Protein AF-A0A9E2QDY7-F1 (afdb_monomer_lite)

Radius of gyration: 15.57 Å; chains: 1; bounding box: 44×23×41 Å

Secondary structure (DSSP, 8-state):
--SHHHHHHHHHHHHHHHHHHHHHHHHTTS--HHHHHHHHHHHHHHHHHTTSS-HHHHHHHHHHHHHHHHHHHHHHHT-

Foldseek 3Di:
DPDPVVCVVCVVVVVVLVVVVVVLVVVVPDDDPLSVLVVVLSVLVVCVVVVVDDPVVSVVVNVVSVVSNVVSVVVVVVD

Sequence (79 aa):
MAFIIDDILLSPLKFAVWIAAKLRDSAYQEMTDESRVHEELLALQMRYEMEEIDDETYEKEETKLMDRLEAIREMKEEM

pLDDT: mean 76.12, std 16.22, range [44.59, 97.69]

Structure (mmCIF, N/CA/C/O backbone):
data_AF-A0A9E2QDY7-F1
#
_entry.id   AF-A0A9E2QDY7-F1
#
loop_
_atom_site.group_PDB
_atom_site.id
_atom_site.type_symbol
_atom_site.label_atom_id
_atom_site.label_alt_id
_atom_site.label_comp_id
_atom_site.label_asym_id
_atom_site.label_entity_id
_atom_site.label_seq_id
_atom_site.pdbx_PDB_ins_code
_atom_site.Cartn_x
_atom_site.Cartn_y
_atom_site.Cartn_z
_atom_site.occupancy
_atom_site.B_iso_or_equiv
_atom_site.auth_seq_id
_atom_site.auth_comp_id
_atom_site.auth_asym_id
_atom_site.auth_atom_id
_atom_site.pdbx_PDB_model_num
ATOM 1 N N . MET A 1 1 ? 20.398 11.441 -23.307 1.00 44.59 1 MET A N 1
ATOM 2 C CA . MET A 1 1 ? 20.313 12.154 -22.015 1.00 44.59 1 MET A CA 1
ATOM 3 C C . MET A 1 1 ? 18.830 12.379 -21.710 1.00 44.59 1 MET A C 1
ATOM 5 O O . MET A 1 1 ? 18.328 13.475 -21.891 1.00 44.59 1 MET A O 1
ATOM 9 N N . ALA A 1 2 ? 18.111 11.303 -21.378 1.00 53.38 2 ALA A N 1
ATOM 10 C CA . ALA A 1 2 ? 16.649 11.275 -21.236 1.00 53.38 2 ALA A CA 1
ATOM 11 C C . ALA A 1 2 ? 16.260 10.373 -20.051 1.00 53.38 2 ALA A C 1
ATOM 13 O O . ALA A 1 2 ? 15.459 9.469 -20.198 1.00 53.38 2 ALA A O 1
ATOM 14 N N . PHE A 1 3 ? 16.943 10.548 -18.918 1.00 55.16 3 PHE A N 1
ATOM 15 C CA . PHE A 1 3 ? 16.759 9.708 -17.724 1.00 55.16 3 PHE A CA 1
ATOM 16 C C . PHE A 1 3 ? 16.458 10.524 -16.458 1.00 55.16 3 PHE A C 1
ATOM 18 O O . PHE A 1 3 ? 16.146 9.956 -15.430 1.00 55.16 3 PHE A O 1
ATOM 25 N N . ILE A 1 4 ? 16.553 11.861 -16.508 1.00 54.53 4 ILE A N 1
ATOM 26 C CA . ILE A 1 4 ? 16.432 12.717 -15.310 1.00 54.53 4 ILE A CA 1
ATOM 27 C C . ILE A 1 4 ? 15.010 13.296 -15.163 1.00 54.53 4 ILE A C 1
ATOM 29 O O . ILE A 1 4 ? 14.626 13.738 -14.086 1.00 54.53 4 ILE A O 1
ATOM 33 N N . ILE A 1 5 ? 14.216 13.309 -16.241 1.00 53.09 5 ILE A N 1
ATOM 34 C CA . ILE A 1 5 ? 12.890 13.951 -16.243 1.00 53.09 5 ILE A CA 1
ATOM 35 C C . ILE A 1 5 ? 11.804 13.010 -15.692 1.00 53.09 5 ILE A C 1
ATOM 37 O O . ILE A 1 5 ? 10.953 13.481 -14.940 1.00 53.09 5 ILE A O 1
ATOM 41 N N . ASP A 1 6 ? 11.873 11.703 -15.970 1.00 53.38 6 ASP A N 1
ATOM 42 C CA . ASP A 1 6 ? 10.885 10.730 -15.469 1.00 53.38 6 ASP A CA 1
ATOM 43 C C . ASP A 1 6 ? 10.970 10.542 -13.945 1.00 53.38 6 ASP A C 1
ATOM 45 O O . ASP A 1 6 ? 9.949 10.569 -13.255 1.00 53.38 6 ASP A O 1
ATOM 49 N N . ASP A 1 7 ? 12.184 10.490 -13.386 1.00 56.25 7 ASP A N 1
ATOM 50 C CA . ASP A 1 7 ? 12.382 10.346 -11.938 1.00 56.25 7 ASP A CA 1
ATOM 51 C C . ASP A 1 7 ? 11.915 11.577 -11.148 1.00 56.25 7 ASP A C 1
ATOM 53 O O . ASP A 1 7 ? 11.382 11.448 -10.047 1.00 56.25 7 ASP A O 1
ATOM 57 N N . ILE A 1 8 ? 12.068 12.786 -11.700 1.00 57.50 8 ILE A N 1
ATOM 58 C CA . ILE A 1 8 ? 11.663 14.027 -11.023 1.00 57.50 8 ILE A CA 1
ATOM 59 C C . ILE A 1 8 ? 10.141 14.184 -10.991 1.00 57.50 8 ILE A C 1
ATOM 61 O O . ILE A 1 8 ? 9.626 14.678 -9.987 1.00 57.50 8 ILE A O 1
ATOM 65 N N . LEU A 1 9 ? 9.419 13.750 -12.032 1.00 57.94 9 LEU A N 1
ATOM 66 C CA . LEU A 1 9 ? 7.955 13.851 -12.082 1.00 57.94 9 LEU A CA 1
ATOM 67 C C . LEU A 1 9 ? 7.268 12.891 -11.100 1.00 57.94 9 LEU A C 1
ATOM 69 O O . LEU A 1 9 ? 6.261 13.261 -10.498 1.00 57.94 9 LEU A O 1
ATOM 73 N N . LEU A 1 10 ? 7.839 11.701 -10.882 1.00 57.41 10 LEU A N 1
ATOM 74 C CA . LEU A 1 10 ? 7.327 10.712 -9.924 1.00 57.41 10 LEU A CA 1
ATOM 75 C C . LEU A 1 10 ? 7.895 10.889 -8.501 1.00 57.41 10 LEU A C 1
ATOM 77 O O . LEU A 1 10 ? 7.316 10.386 -7.536 1.00 57.41 10 LEU A O 1
ATOM 81 N N . SER A 1 11 ? 8.988 11.646 -8.332 1.00 62.72 11 SER A N 1
ATOM 82 C CA . SER A 1 11 ? 9.631 11.872 -7.025 1.00 62.72 11 SER A CA 1
ATOM 83 C C . SER A 1 11 ? 8.731 12.450 -5.918 1.00 62.72 11 SER A C 1
ATOM 85 O O . SER A 1 11 ? 8.903 12.026 -4.772 1.00 62.72 11 SER A O 1
ATOM 87 N N . PRO A 1 12 ? 7.754 13.352 -6.173 1.00 64.19 12 PRO A N 1
ATOM 88 C CA . PRO A 1 12 ? 6.910 13.894 -5.109 1.00 64.19 12 PRO A CA 1
ATOM 89 C C . PRO A 1 12 ? 5.934 12.845 -4.566 1.00 64.19 12 PRO A C 1
ATOM 91 O O . PRO A 1 12 ? 5.645 12.833 -3.371 1.00 64.19 12 PRO A O 1
ATOM 94 N N . LEU A 1 13 ? 5.461 11.943 -5.432 1.00 63.78 13 LEU A N 1
ATOM 95 C CA . LEU A 1 13 ? 4.587 10.824 -5.075 1.00 63.78 13 LEU A CA 1
ATOM 96 C C . LEU A 1 13 ? 5.349 9.785 -4.258 1.0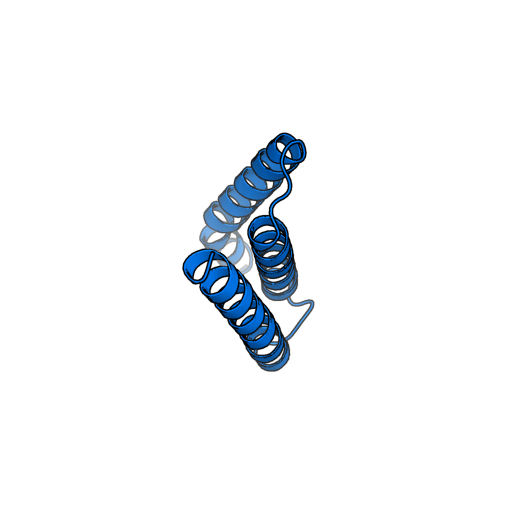0 63.78 13 LEU A C 1
ATOM 98 O O . LEU A 1 13 ? 4.924 9.458 -3.153 1.00 63.78 13 LEU A O 1
ATOM 102 N N . LYS A 1 14 ? 6.532 9.371 -4.725 1.00 62.66 14 LYS A N 1
ATOM 103 C CA . LYS A 1 14 ? 7.409 8.458 -3.974 1.00 62.66 14 LYS A CA 1
ATOM 104 C C . LYS A 1 14 ? 7.790 9.034 -2.605 1.00 62.66 14 LYS A C 1
ATOM 106 O O . LYS A 1 14 ? 7.824 8.313 -1.611 1.00 62.66 14 LYS A O 1
ATOM 111 N N . PHE A 1 15 ? 8.002 10.349 -2.521 1.00 65.44 15 PHE A N 1
ATOM 112 C CA . PHE A 1 15 ? 8.254 11.049 -1.260 1.00 65.44 15 PHE A CA 1
ATOM 113 C C . PHE A 1 15 ? 7.025 11.080 -0.334 1.00 65.44 15 PHE A C 1
ATOM 115 O O . PHE A 1 15 ? 7.158 10.842 0.866 1.00 65.44 15 PHE A O 1
ATOM 122 N N . ALA A 1 16 ? 5.824 11.318 -0.865 1.00 69.12 16 ALA A N 1
ATOM 123 C CA . ALA A 1 16 ? 4.586 11.281 -0.087 1.00 69.12 16 ALA A CA 1
ATOM 124 C C . ALA A 1 16 ? 4.266 9.867 0.427 1.00 69.12 16 ALA A C 1
ATOM 126 O O . ALA A 1 16 ? 3.918 9.711 1.596 1.00 69.12 16 ALA A O 1
ATOM 127 N N . VAL A 1 17 ? 4.459 8.837 -0.404 1.00 67.44 17 VAL A N 1
ATOM 128 C CA . VAL A 1 17 ? 4.330 7.422 -0.017 1.00 67.44 17 VAL A CA 1
ATOM 129 C C . VAL A 1 17 ? 5.352 7.064 1.062 1.00 67.44 17 VAL A C 1
ATOM 131 O O . VAL A 1 17 ? 4.993 6.434 2.056 1.00 67.44 17 VAL A O 1
ATOM 134 N N . TRP A 1 18 ? 6.599 7.531 0.939 1.00 67.81 18 TRP A N 1
ATOM 135 C CA . TRP A 1 18 ? 7.630 7.346 1.962 1.00 67.81 18 TRP A CA 1
ATOM 136 C C . TRP A 1 18 ? 7.256 8.005 3.298 1.00 67.81 18 TRP A C 1
ATOM 138 O O . TRP A 1 18 ? 7.374 7.373 4.349 1.00 67.81 18 TRP A O 1
ATOM 148 N N . ILE A 1 19 ? 6.741 9.241 3.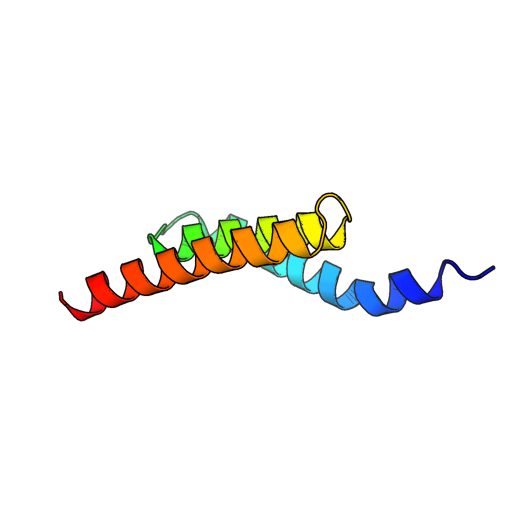279 1.00 67.88 19 ILE A N 1
ATOM 149 C CA . ILE A 1 19 ? 6.252 9.915 4.493 1.00 67.88 19 ILE A CA 1
ATOM 150 C C . ILE A 1 19 ? 5.041 9.183 5.081 1.00 67.88 19 ILE A C 1
ATOM 152 O O . ILE A 1 19 ? 4.985 8.985 6.294 1.00 67.88 19 ILE A O 1
ATOM 156 N N . ALA A 1 20 ? 4.102 8.730 4.250 1.00 63.69 20 ALA 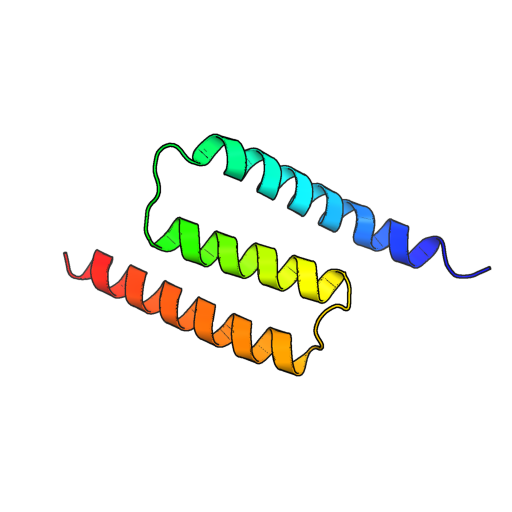A N 1
ATOM 157 C CA . ALA A 1 20 ? 2.937 7.973 4.695 1.00 63.69 20 ALA A CA 1
ATOM 158 C C . ALA A 1 20 ? 3.333 6.620 5.308 1.00 63.69 20 ALA A C 1
ATOM 160 O O . ALA A 1 20 ? 2.782 6.228 6.332 1.00 63.69 20 ALA A O 1
ATOM 161 N N . ALA A 1 21 ? 4.314 5.917 4.735 1.00 63.41 21 ALA A N 1
ATOM 162 C CA . ALA A 1 21 ? 4.899 4.710 5.319 1.00 63.41 21 ALA A CA 1
ATOM 163 C C . ALA A 1 21 ? 5.571 5.000 6.671 1.00 63.41 21 ALA A C 1
ATOM 165 O O . ALA A 1 21 ? 5.328 4.295 7.646 1.00 63.41 21 ALA A O 1
ATOM 166 N N . LYS A 1 22 ? 6.336 6.094 6.772 1.00 63.00 22 LYS A N 1
ATOM 167 C CA . LYS A 1 22 ? 7.019 6.484 8.014 1.00 63.00 22 LYS A CA 1
ATOM 168 C C . LYS A 1 22 ? 6.058 6.903 9.131 1.00 63.00 22 LYS A C 1
ATOM 170 O O . LYS A 1 22 ? 6.325 6.653 10.305 1.00 63.00 22 LYS A O 1
ATOM 175 N N . LEU A 1 23 ? 4.943 7.537 8.772 1.00 60.78 23 LEU A N 1
ATOM 176 C CA . LEU A 1 23 ? 3.893 7.926 9.712 1.00 60.78 23 LEU A CA 1
ATOM 177 C C . LEU A 1 23 ? 3.122 6.700 10.224 1.00 60.78 23 LEU A C 1
ATOM 179 O O . LEU A 1 23 ? 2.777 6.629 11.401 1.00 60.78 23 LEU A O 1
ATOM 183 N N . ARG A 1 24 ? 2.932 5.703 9.357 1.00 57.03 24 ARG A N 1
ATOM 184 C CA . ARG A 1 24 ? 2.305 4.414 9.667 1.00 57.03 24 ARG A CA 1
ATOM 185 C C . ARG A 1 24 ? 3.126 3.578 10.644 1.00 57.03 24 ARG A C 1
ATOM 187 O O . ARG A 1 24 ? 2.548 3.052 11.585 1.00 57.03 24 ARG A O 1
ATOM 194 N N . ASP A 1 25 ? 4.457 3.581 10.516 1.00 55.22 25 ASP A N 1
ATOM 195 C CA . ASP A 1 25 ? 5.382 2.975 11.492 1.00 55.22 25 ASP A CA 1
ATOM 196 C C . ASP A 1 25 ? 5.179 3.505 12.926 1.00 55.22 25 ASP A C 1
ATOM 198 O O . ASP A 1 25 ? 5.353 2.772 13.897 1.00 55.22 25 ASP A O 1
ATOM 202 N N . SER A 1 26 ? 4.762 4.768 13.079 1.00 50.97 26 SER A N 1
ATOM 203 C CA . SER A 1 26 ? 4.458 5.356 14.395 1.00 50.97 26 SER A CA 1
ATOM 204 C C . SER A 1 26 ? 3.045 5.030 14.902 1.00 50.97 26 SER A C 1
ATOM 206 O O . SER A 1 26 ? 2.795 5.135 16.100 1.00 50.97 26 SER A O 1
ATOM 208 N N . ALA A 1 27 ? 2.130 4.617 14.019 1.00 49.69 27 ALA A N 1
ATOM 209 C CA . ALA A 1 27 ? 0.738 4.286 14.336 1.00 49.69 27 ALA A CA 1
ATOM 210 C C . ALA A 1 27 ? 0.523 2.811 14.748 1.00 49.69 27 ALA A C 1
ATOM 212 O O . ALA A 1 27 ? -0.582 2.443 15.140 1.00 49.69 27 ALA A O 1
ATOM 213 N N . TYR A 1 28 ? 1.577 1.981 14.736 1.00 50.50 28 TYR A N 1
ATOM 214 C CA . TYR A 1 28 ? 1.581 0.550 15.104 1.00 50.50 28 TYR A CA 1
ATOM 215 C C . TYR A 1 28 ? 1.001 0.204 16.492 1.00 50.50 28 TYR A C 1
ATOM 217 O O . TYR A 1 28 ? 0.883 -0.976 16.821 1.00 50.50 28 TYR A O 1
ATOM 225 N N . GLN A 1 29 ? 0.656 1.185 17.331 1.00 50.34 29 GLN A N 1
ATOM 226 C CA . GLN A 1 29 ? 0.124 0.928 18.670 1.00 50.34 29 GLN A CA 1
ATOM 227 C C . GLN A 1 29 ? -1.370 0.555 18.707 1.00 50.34 29 GLN A C 1
ATOM 229 O O . GLN A 1 29 ? -1.804 0.014 19.719 1.00 50.34 29 GLN A O 1
ATOM 234 N N . GLU A 1 30 ? -2.134 0.741 17.623 1.00 52.19 30 GLU A N 1
ATOM 235 C CA . GLU A 1 30 ? -3.559 0.364 17.553 1.00 52.19 30 GLU A CA 1
ATOM 236 C C . GLU A 1 30 ? -3.900 -0.292 16.198 1.00 52.19 30 GLU A C 1
ATOM 238 O O . GLU A 1 30 ? -4.434 0.335 15.286 1.00 52.19 30 GLU A O 1
ATOM 243 N N . MET A 1 31 ? -3.557 -1.573 16.021 1.00 55.75 31 MET A N 1
ATOM 244 C CA . MET A 1 31 ? -3.854 -2.298 14.776 1.00 55.75 31 MET A CA 1
ATOM 245 C C . MET A 1 31 ? -5.328 -2.722 14.701 1.00 55.75 31 MET A C 1
ATOM 247 O O . MET A 1 31 ? -5.751 -3.640 15.401 1.00 55.75 31 MET A O 1
ATOM 251 N N . THR A 1 32 ? -6.090 -2.096 13.801 1.00 66.38 32 THR A N 1
ATOM 252 C CA . THR A 1 32 ? -7.388 -2.608 13.325 1.00 66.38 32 THR A CA 1
ATOM 253 C C . THR A 1 32 ? -7.199 -3.448 12.054 1.00 66.38 32 THR A C 1
ATOM 255 O O . THR A 1 32 ? -6.201 -3.276 11.349 1.00 66.38 32 THR A O 1
ATOM 258 N N . ASP A 1 33 ? -8.147 -4.336 11.732 1.00 75.88 33 ASP A N 1
ATOM 259 C CA . ASP A 1 33 ? -8.053 -5.214 10.550 1.00 75.88 33 ASP A CA 1
ATOM 260 C C . ASP A 1 33 ? -7.937 -4.443 9.219 1.00 75.88 33 ASP A C 1
ATOM 262 O O . ASP A 1 33 ? -7.201 -4.866 8.328 1.00 75.88 33 ASP A O 1
ATOM 266 N N . GLU A 1 34 ? -8.571 -3.271 9.098 1.00 82.06 34 GLU A N 1
ATOM 267 C CA . GLU A 1 34 ? -8.487 -2.422 7.895 1.00 82.06 34 GLU A CA 1
ATOM 268 C C . GLU A 1 34 ? -7.090 -1.822 7.699 1.00 82.06 34 GLU A C 1
ATOM 270 O O . GLU A 1 34 ? -6.586 -1.768 6.575 1.00 82.06 34 GLU A O 1
ATOM 275 N N . SER A 1 35 ? -6.429 -1.417 8.791 1.00 80.62 35 SER A N 1
ATOM 276 C CA . SER A 1 35 ? -5.086 -0.825 8.739 1.00 80.62 35 SER A CA 1
ATOM 277 C C . SER A 1 35 ? -4.076 -1.778 8.094 1.00 80.62 35 SER A C 1
ATOM 279 O O . SER A 1 35 ? -3.218 -1.341 7.329 1.00 80.62 35 SER A O 1
ATOM 281 N N . ARG A 1 36 ? -4.216 -3.089 8.339 1.00 83.31 36 ARG A N 1
ATOM 282 C CA . ARG A 1 36 ? -3.349 -4.122 7.751 1.00 83.31 36 ARG A CA 1
ATOM 283 C C . ARG A 1 36 ? -3.570 -4.287 6.250 1.00 83.31 36 ARG A C 1
ATOM 285 O O . ARG A 1 36 ? -2.612 -4.452 5.506 1.00 83.31 36 ARG A O 1
ATOM 292 N N . VAL A 1 37 ? -4.815 -4.211 5.783 1.00 89.62 37 VAL A N 1
ATOM 293 C CA . VAL A 1 37 ? -5.107 -4.301 4.344 1.00 89.62 37 VAL A CA 1
ATOM 294 C C . VAL A 1 37 ? -4.595 -3.062 3.607 1.00 89.62 37 VAL A C 1
ATOM 296 O O . VAL A 1 37 ? -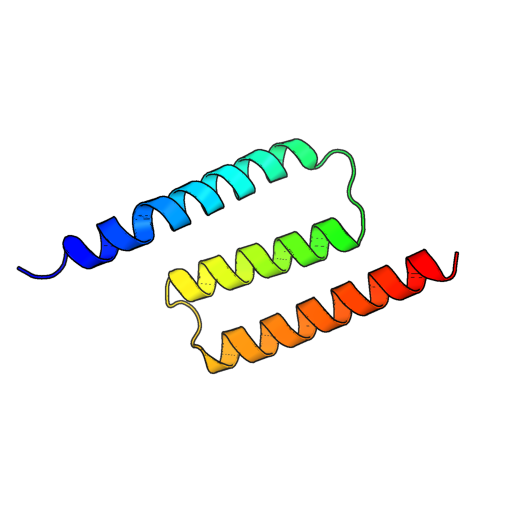4.004 -3.175 2.535 1.00 89.62 37 VAL A O 1
ATOM 299 N N . HIS A 1 38 ? -4.715 -1.878 4.214 1.00 84.19 38 HIS A N 1
ATOM 300 C CA . HIS A 1 38 ? -4.089 -0.663 3.688 1.00 84.19 38 HIS A CA 1
ATOM 301 C C . HIS A 1 38 ? -2.558 -0.754 3.636 1.00 84.19 38 HIS A C 1
ATOM 303 O O . HIS A 1 38 ? -1.942 -0.230 2.707 1.00 84.19 38 HIS A O 1
ATOM 309 N N . GLU A 1 39 ? -1.931 -1.441 4.593 1.00 82.38 39 GLU A N 1
ATOM 310 C CA . GLU A 1 39 ? -0.496 -1.721 4.549 1.00 82.38 39 GLU A CA 1
ATOM 311 C C . GLU A 1 39 ? -0.093 -2.576 3.356 1.00 82.38 39 GLU A C 1
ATOM 313 O O . GLU A 1 39 ? 0.850 -2.223 2.643 1.00 82.38 39 GLU A O 1
ATOM 318 N N . GLU A 1 40 ? -0.829 -3.661 3.134 1.00 88.75 40 GLU A N 1
ATOM 319 C CA . GLU A 1 40 ? -0.615 -4.583 2.022 1.00 88.75 40 GLU A CA 1
ATOM 320 C C . GLU A 1 40 ? -0.793 -3.871 0.666 1.00 88.75 40 GLU A C 1
ATOM 322 O O . GLU A 1 40 ? 0.053 -4.036 -0.213 1.00 88.75 40 GLU A O 1
ATOM 327 N N . LEU A 1 41 ? -1.805 -3.003 0.523 1.00 90.75 41 LEU A N 1
ATOM 328 C CA . LEU A 1 41 ? -2.028 -2.189 -0.685 1.00 90.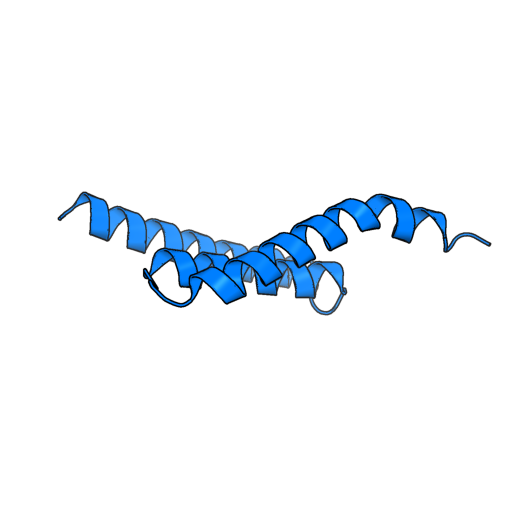75 41 LEU A CA 1
ATOM 329 C C . LEU A 1 41 ? -0.858 -1.241 -0.974 1.00 90.75 41 LEU A C 1
ATOM 331 O O . LEU A 1 41 ? -0.367 -1.160 -2.097 1.00 90.75 41 LEU A O 1
ATOM 335 N N . LEU A 1 42 ? -0.363 -0.550 0.052 1.00 84.38 42 LEU A N 1
ATOM 336 C CA . LEU A 1 42 ? 0.760 0.377 -0.099 1.00 84.38 42 LEU A CA 1
ATOM 337 C C . LEU A 1 42 ? 2.058 -0.358 -0.457 1.00 84.38 42 LEU A C 1
ATOM 339 O O . LEU A 1 42 ? 2.833 0.134 -1.274 1.00 84.38 42 LEU A O 1
ATOM 343 N N . ALA A 1 43 ? 2.292 -1.543 0.112 1.00 86.94 43 ALA A N 1
ATOM 344 C CA . ALA A 1 43 ? 3.423 -2.381 -0.275 1.00 86.94 43 ALA A CA 1
ATOM 345 C C . ALA A 1 43 ? 3.290 -2.888 -1.721 1.00 86.94 43 ALA A C 1
ATOM 347 O O . ALA A 1 43 ? 4.278 -2.905 -2.453 1.00 86.94 43 ALA A O 1
ATOM 348 N N . LEU A 1 44 ? 2.082 -3.270 -2.149 1.00 90.75 44 LEU A N 1
ATOM 349 C CA . LEU A 1 44 ? 1.805 -3.690 -3.523 1.00 90.75 44 LEU A CA 1
ATOM 350 C C . LEU A 1 44 ? 2.103 -2.563 -4.524 1.00 90.75 44 LEU A C 1
ATOM 352 O O . LEU A 1 44 ? 2.811 -2.794 -5.502 1.00 90.75 44 LEU A O 1
ATOM 356 N N . GLN A 1 45 ? 1.653 -1.340 -4.232 1.00 83.88 45 GLN A N 1
ATOM 357 C CA . GLN A 1 45 ? 1.922 -0.170 -5.068 1.00 83.88 45 GLN A CA 1
ATOM 358 C C . GLN A 1 45 ? 3.418 0.155 -5.151 1.00 83.88 45 GLN A C 1
ATOM 360 O O . GLN A 1 45 ? 3.922 0.429 -6.235 1.00 83.88 45 GLN A O 1
ATOM 365 N N . MET A 1 46 ? 4.160 0.059 -4.044 1.00 83.50 46 MET A N 1
ATOM 366 C CA . MET A 1 46 ? 5.615 0.259 -4.075 1.00 83.50 46 MET A CA 1
ATOM 367 C C . MET A 1 46 ? 6.317 -0.743 -4.995 1.00 83.50 46 MET A C 1
ATOM 369 O O . MET A 1 46 ? 7.199 -0.360 -5.757 1.00 83.50 46 MET A O 1
ATOM 373 N N . ARG A 1 47 ? 5.920 -2.018 -4.942 1.00 86.69 47 ARG A N 1
ATOM 374 C CA . ARG A 1 47 ? 6.494 -3.063 -5.802 1.00 86.69 47 ARG A CA 1
ATOM 375 C C . ARG A 1 47 ? 6.201 -2.800 -7.276 1.00 86.69 47 ARG A C 1
ATOM 377 O O . ARG A 1 47 ? 7.083 -2.979 -8.110 1.00 86.69 47 ARG A O 1
ATOM 384 N N . TYR A 1 48 ? 4.995 -2.333 -7.585 1.00 87.62 48 TYR A N 1
ATOM 385 C CA . TYR A 1 48 ? 4.614 -1.927 -8.935 1.00 87.62 48 TYR A CA 1
ATOM 386 C C . TYR A 1 48 ? 5.428 -0.722 -9.430 1.00 87.62 48 TYR A C 1
ATOM 388 O O . TYR A 1 48 ? 6.033 -0.771 -10.495 1.00 87.62 48 TYR A O 1
ATOM 396 N N . GLU A 1 49 ? 5.559 0.326 -8.611 1.00 83.62 49 GLU A N 1
ATOM 397 C CA . GLU A 1 49 ? 6.355 1.525 -8.925 1.00 83.62 49 GLU A CA 1
ATOM 398 C C . GLU A 1 49 ? 7.869 1.273 -9.053 1.00 83.62 49 GLU A C 1
ATOM 400 O O . GLU A 1 49 ? 8.610 2.139 -9.540 1.00 83.62 49 GLU A O 1
ATOM 405 N N . MET A 1 50 ? 8.341 0.138 -8.537 1.00 83.94 50 MET A N 1
ATOM 406 C CA . MET A 1 50 ? 9.717 -0.347 -8.660 1.00 83.94 50 MET A CA 1
ATOM 407 C C . MET A 1 50 ? 9.878 -1.353 -9.810 1.00 83.94 50 MET A C 1
ATOM 409 O O . MET A 1 50 ? 10.958 -1.921 -9.953 1.00 83.94 50 MET A O 1
ATOM 413 N N . GLU A 1 51 ? 8.829 -1.561 -10.616 1.00 88.69 51 GLU A N 1
ATOM 414 C CA . GLU A 1 51 ? 8.778 -2.519 -11.730 1.00 88.69 51 GLU A CA 1
ATOM 415 C C . GLU A 1 51 ? 9.087 -3.968 -11.293 1.00 88.69 51 GLU A C 1
ATOM 417 O O . GLU A 1 51 ? 9.512 -4.806 -12.088 1.00 88.69 51 GLU A O 1
ATOM 422 N N . GLU A 1 52 ? 8.873 -4.293 -10.010 1.00 93.62 52 GLU A N 1
ATOM 423 C CA . GLU A 1 52 ? 9.049 -5.651 -9.473 1.00 93.62 52 GLU A CA 1
ATOM 424 C C . GLU A 1 52 ? 7.874 -6.573 -9.828 1.00 93.62 52 GLU A C 1
ATOM 426 O O . GLU A 1 52 ? 7.992 -7.798 -9.736 1.00 93.62 52 GLU A O 1
ATOM 431 N N . ILE A 1 53 ? 6.731 -5.983 -10.186 1.00 94.62 53 ILE A N 1
ATOM 432 C CA . ILE A 1 53 ? 5.523 -6.656 -10.668 1.00 94.62 53 ILE A CA 1
ATOM 433 C C . ILE A 1 53 ? 4.958 -5.901 -11.872 1.00 94.62 53 ILE A C 1
ATOM 435 O O . ILE A 1 53 ? 5.127 -4.688 -11.973 1.00 94.62 53 ILE A O 1
ATOM 439 N N . ASP A 1 54 ? 4.293 -6.627 -12.768 1.00 92.06 54 ASP A N 1
ATOM 440 C CA . ASP A 1 54 ? 3.614 -6.061 -13.934 1.00 92.06 54 ASP A CA 1
ATOM 441 C C . ASP A 1 54 ? 2.185 -5.594 -13.609 1.00 92.06 54 ASP A C 1
ATOM 443 O O . ASP A 1 54 ? 1.644 -5.884 -12.536 1.00 92.06 54 ASP A O 1
ATOM 447 N N . ASP A 1 55 ? 1.580 -4.868 -14.555 1.00 93.06 55 ASP A N 1
ATOM 448 C CA . ASP A 1 55 ? 0.213 -4.339 -14.458 1.00 93.06 55 ASP A CA 1
ATOM 449 C C . ASP A 1 55 ? -0.804 -5.446 -14.127 1.00 93.06 55 ASP A C 1
ATOM 451 O O . ASP A 1 55 ? -1.623 -5.290 -13.225 1.00 93.06 55 ASP A O 1
ATOM 455 N N . GLU A 1 56 ? -0.725 -6.597 -14.806 1.00 96.50 56 GLU A N 1
ATOM 456 C CA . GLU A 1 56 ? -1.669 -7.708 -14.618 1.00 96.50 56 GLU A CA 1
ATOM 457 C C . GLU A 1 56 ? -1.580 -8.293 -13.197 1.00 96.50 56 GLU A C 1
A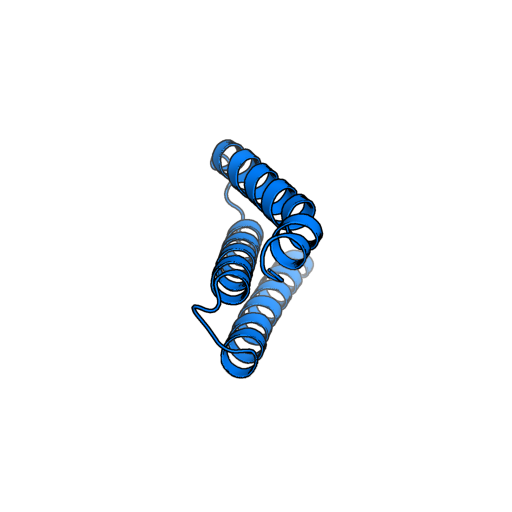TOM 459 O O . GLU A 1 56 ? -2.599 -8.587 -12.563 1.00 96.50 56 GLU A O 1
ATOM 464 N N . THR A 1 57 ? -0.363 -8.439 -12.663 1.00 96.88 57 THR A N 1
ATOM 465 C CA . THR A 1 57 ? -0.148 -8.890 -11.285 1.00 96.88 57 THR A CA 1
ATOM 466 C C . THR A 1 57 ? -0.633 -7.848 -10.285 1.00 96.88 57 THR A C 1
ATOM 468 O O . THR A 1 57 ? -1.248 -8.216 -9.282 1.00 96.88 57 THR A O 1
ATOM 471 N N . TYR A 1 58 ? -0.374 -6.565 -10.544 1.00 93.44 58 TYR A N 1
ATOM 472 C CA . TYR A 1 58 ? -0.837 -5.475 -9.692 1.00 93.44 58 TYR A CA 1
ATOM 473 C C . TYR A 1 58 ? -2.367 -5.455 -9.597 1.00 93.44 58 TYR A C 1
ATOM 475 O O . TYR A 1 58 ? -2.895 -5.590 -8.495 1.00 93.44 58 TYR A O 1
ATOM 483 N N . GLU A 1 59 ? -3.080 -5.400 -10.726 1.00 94.81 59 GLU A N 1
ATOM 484 C CA . GLU A 1 59 ? -4.550 -5.335 -10.764 1.00 94.81 59 GLU A CA 1
ATOM 485 C C . GLU A 1 59 ? -5.200 -6.529 -10.049 1.00 94.81 59 GLU A C 1
ATOM 487 O O . GLU A 1 59 ? -6.166 -6.389 -9.290 1.00 94.81 59 GLU A O 1
ATOM 492 N N . LYS A 1 60 ? -4.645 -7.729 -10.252 1.00 97.69 60 LYS A N 1
ATOM 493 C CA . LYS A 1 60 ? -5.152 -8.956 -9.633 1.00 97.69 60 LYS A CA 1
ATOM 494 C C . LYS A 1 60 ? -5.007 -8.951 -8.115 1.00 97.69 60 LYS A C 1
ATOM 496 O O . LYS A 1 60 ? -5.919 -9.393 -7.415 1.00 97.69 60 LYS A O 1
ATOM 501 N N . GLU A 1 61 ? -3.852 -8.542 -7.601 1.00 97.12 61 GLU A N 1
ATOM 502 C CA . GLU A 1 61 ? -3.617 -8.519 -6.157 1.00 97.12 61 GLU A CA 1
ATOM 503 C C . GLU A 1 61 ? -4.315 -7.324 -5.493 1.00 97.12 61 GLU A C 1
ATOM 505 O O . GLU A 1 61 ? -4.859 -7.481 -4.401 1.00 97.12 61 GLU A O 1
ATOM 510 N N . GLU A 1 62 ? -4.394 -6.175 -6.169 1.00 96.44 62 GLU A N 1
ATOM 511 C CA . GLU A 1 62 ? -5.140 -5.001 -5.708 1.00 96.44 62 GLU A CA 1
ATOM 512 C C . GLU A 1 62 ? -6.617 -5.348 -5.519 1.00 96.44 62 GLU A C 1
ATOM 514 O O . GLU A 1 62 ? -7.162 -5.117 -4.441 1.00 96.44 62 GLU A O 1
ATOM 519 N N . THR A 1 63 ? -7.236 -6.000 -6.509 1.00 97.00 63 THR A N 1
ATOM 520 C CA . THR A 1 63 ? -8.640 -6.434 -6.432 1.00 97.00 63 THR A CA 1
ATOM 521 C C . THR A 1 63 ? -8.894 -7.292 -5.191 1.00 97.00 63 THR A C 1
ATOM 523 O O . THR A 1 63 ? -9.794 -7.004 -4.411 1.00 97.00 63 THR A O 1
ATOM 526 N N . LYS A 1 64 ? -8.048 -8.297 -4.929 1.00 97.06 64 LYS A N 1
ATOM 527 C CA . LYS A 1 64 ? -8.204 -9.172 -3.752 1.00 97.06 64 LYS A CA 1
ATOM 528 C C . LYS A 1 64 ? -8.099 -8.417 -2.429 1.00 97.06 64 LYS A C 1
ATOM 530 O O . LYS A 1 64 ? -8.783 -8.757 -1.464 1.00 97.06 64 LYS A O 1
ATOM 535 N N . LEU A 1 65 ? -7.188 -7.449 -2.353 1.00 95.25 65 LEU A N 1
ATOM 536 C CA . LEU A 1 65 ? -7.013 -6.632 -1.156 1.00 95.25 65 LEU A CA 1
ATOM 537 C C . LEU A 1 65 ? -8.215 -5.707 -0.952 1.00 95.25 65 LEU A C 1
ATOM 539 O O . LEU A 1 65 ? -8.678 -5.557 0.176 1.00 95.25 65 LEU A O 1
ATOM 543 N N . MET A 1 66 ? -8.759 -5.148 -2.031 1.00 94.12 66 MET A N 1
ATOM 544 C CA . MET A 1 66 ? -9.968 -4.327 -1.988 1.00 94.12 66 MET A CA 1
ATOM 545 C C . MET A 1 66 ? -11.199 -5.139 -1.566 1.00 94.12 66 MET A C 1
ATOM 547 O O . MET A 1 66 ? -11.903 -4.704 -0.657 1.00 94.12 66 MET A O 1
ATOM 551 N N . ASP A 1 67 ? -11.389 -6.348 -2.102 1.00 96.00 67 ASP A N 1
ATOM 552 C CA . ASP A 1 67 ? -12.464 -7.266 -1.684 1.00 96.00 67 ASP A CA 1
ATOM 553 C C . ASP A 1 67 ? -12.374 -7.583 -0.181 1.00 96.00 67 ASP A C 1
ATOM 555 O O . ASP A 1 67 ? -13.366 -7.605 0.549 1.00 96.00 67 ASP A O 1
ATOM 559 N N . ARG A 1 68 ? -11.152 -7.803 0.323 1.00 92.88 68 ARG A N 1
ATOM 560 C CA . ARG A 1 68 ? -10.915 -8.052 1.750 1.00 92.88 68 ARG A CA 1
ATOM 561 C C . ARG A 1 68 ? -11.244 -6.827 2.603 1.00 92.88 68 ARG A C 1
ATOM 563 O O . ARG A 1 68 ? -11.760 -6.983 3.708 1.00 92.88 68 ARG A O 1
ATOM 570 N N . LEU A 1 69 ? -10.931 -5.626 2.121 1.00 90.94 69 LEU A N 1
ATOM 571 C CA . LEU A 1 69 ? -11.257 -4.379 2.810 1.00 90.94 69 LEU A CA 1
ATOM 572 C C . LEU A 1 69 ? -12.774 -4.177 2.901 1.00 90.94 69 LEU A C 1
ATOM 574 O O . LEU A 1 69 ? -13.269 -3.782 3.954 1.00 90.94 69 LEU A O 1
ATOM 578 N N . GLU A 1 70 ? -13.496 -4.470 1.820 1.00 90.75 70 GLU A N 1
ATOM 579 C CA . GLU A 1 70 ? -14.957 -4.415 1.777 1.00 90.75 70 GLU A CA 1
ATOM 580 C C . GLU A 1 70 ? -15.574 -5.393 2.782 1.00 90.75 70 GLU A C 1
ATOM 582 O O . GLU A 1 70 ? -16.333 -4.963 3.648 1.00 90.75 70 GLU A O 1
ATOM 587 N N . ALA A 1 71 ? -15.133 -6.653 2.797 1.00 90.75 71 ALA A N 1
ATOM 588 C CA . ALA A 1 71 ? -15.607 -7.644 3.765 1.00 90.75 71 ALA A CA 1
ATOM 589 C C . ALA A 1 71 ? -15.376 -7.217 5.231 1.00 90.75 71 ALA A C 1
ATOM 591 O O . ALA A 1 71 ? -16.239 -7.412 6.086 1.00 90.75 71 ALA A O 1
ATOM 592 N N . ILE A 1 72 ? -14.226 -6.604 5.546 1.00 87.50 72 ILE A N 1
ATOM 593 C CA . ILE A 1 72 ? -13.955 -6.094 6.902 1.00 87.50 72 ILE A CA 1
ATOM 594 C C . ILE A 1 72 ? -14.920 -4.958 7.267 1.00 87.50 72 ILE A C 1
ATOM 596 O O . ILE A 1 72 ? -15.349 -4.866 8.419 1.00 87.50 72 ILE A O 1
ATOM 600 N N . ARG A 1 73 ? -15.255 -4.086 6.310 1.00 85.88 73 ARG A N 1
ATOM 601 C CA . ARG A 1 73 ? -16.194 -2.978 6.531 1.00 85.88 73 ARG A CA 1
ATOM 602 C C . ARG A 1 73 ? -17.611 -3.482 6.747 1.00 85.88 73 ARG A C 1
ATOM 604 O O . ARG A 1 73 ? -18.226 -3.078 7.727 1.00 85.88 73 ARG A O 1
ATOM 611 N N . GLU A 1 74 ? -18.077 -4.411 5.917 1.00 89.31 74 GLU A N 1
ATOM 612 C CA . GLU A 1 74 ? -19.388 -5.050 6.081 1.00 89.31 74 GLU A CA 1
ATOM 613 C C . GLU A 1 74 ? -19.522 -5.683 7.473 1.00 89.31 74 GLU A C 1
ATOM 615 O O . GLU A 1 74 ? -20.480 -5.415 8.195 1.00 89.31 74 GLU A O 1
ATOM 620 N N . MET A 1 75 ? -18.503 -6.426 7.922 1.00 84.69 75 MET A N 1
ATOM 621 C CA . MET A 1 75 ? -18.491 -7.021 9.264 1.00 84.69 75 MET A CA 1
ATOM 622 C C . MET A 1 75 ? -18.574 -5.988 10.395 1.00 84.69 75 MET A C 1
ATOM 624 O O . MET A 1 75 ? -19.103 -6.295 11.460 1.00 84.69 75 MET A O 1
ATOM 628 N N . LYS A 1 76 ? -18.022 -4.785 10.206 1.00 80.19 76 LYS A N 1
ATOM 629 C CA . LYS A 1 76 ? -18.107 -3.707 11.201 1.00 80.19 76 LYS A CA 1
ATOM 630 C C . LYS A 1 76 ? -19.449 -2.989 11.179 1.00 80.19 76 LYS A C 1
ATOM 632 O O . LYS A 1 76 ? -19.863 -2.508 12.226 1.00 80.19 76 LYS A O 1
ATOM 637 N N . GLU A 1 77 ? -20.091 -2.890 10.020 1.00 78.38 77 GLU A N 1
ATOM 638 C CA . GLU A 1 77 ? -21.413 -2.271 9.876 1.00 78.38 77 GLU A CA 1
ATOM 639 C C . GLU A 1 77 ? -22.539 -3.151 10.440 1.00 78.38 77 GLU A C 1
ATOM 641 O O . GLU A 1 77 ? -23.555 -2.625 10.891 1.00 78.38 77 GLU A O 1
ATOM 646 N N . GLU A 1 78 ? -22.359 -4.476 10.458 1.00 68.38 78 GLU A N 1
ATOM 647 C CA . GLU A 1 78 ? -23.318 -5.427 11.040 1.00 68.38 78 GLU A CA 1
ATOM 648 C C . GLU A 1 78 ? -23.239 -5.567 12.580 1.00 68.38 78 GLU A C 1
ATOM 650 O O . GLU A 1 78 ? -24.118 -6.205 13.171 1.00 68.38 78 GLU A O 1
ATOM 655 N N . MET A 1 79 ? -22.223 -4.989 13.240 1.00 57.12 79 MET A N 1
ATOM 656 C CA . MET A 1 79 ? -22.047 -4.996 14.709 1.00 57.12 79 MET A CA 1
ATOM 657 C C . MET A 1 79 ? -22.662 -3.775 15.398 1.00 57.12 79 MET A C 1
ATOM 659 O O . MET A 1 79 ? -23.238 -3.970 16.495 1.00 57.12 79 MET A O 1
#